Protein AF-A0A165N8F3-F1 (afdb_monomer_lite)

Secondary structure (DSSP, 8-state):
---PPPTTS-THHHHS--HHHHHHTTSPP----EEEEEEE-TT-TTSTT---EEEEEEETTS-HHHHTSGGGEEEEEEESSS-HHHHHHHHHTT-

Structure (mmCIF, N/CA/C/O backbone):
data_AF-A0A165N8F3-F1
#
_entry.id   AF-A0A165N8F3-F1
#
loop_
_atom_site.group_PDB
_atom_site.id
_atom_site.type_symbol
_atom_site.label_atom_id
_atom_site.label_alt_id
_atom_site.label_comp_id
_atom_site.label_asym_id
_atom_site.label_entity_id
_atom_site.label_seq_id
_atom_site.pdbx_PDB_ins_code
_atom_site.Cartn_x
_atom_site.Cartn_y
_atom_site.Cartn_z
_atom_site.occupancy
_atom_site.B_iso_or_equiv
_atom_site.auth_seq_id
_atom_site.auth_comp_id
_atom_site.auth_asym_id
_atom_site.auth_atom_id
_atom_site.pdbx_PDB_model_num
ATOM 1 N N . LEU A 1 1 ? -5.311 0.478 30.455 1.00 44.88 1 LEU A N 1
ATOM 2 C CA . LEU A 1 1 ? -6.393 1.002 31.317 1.00 44.88 1 LEU A CA 1
ATOM 3 C C . LEU A 1 1 ? -7.725 0.570 30.722 1.00 44.88 1 LEU A C 1
ATOM 5 O O . LEU A 1 1 ? -8.053 0.998 29.622 1.00 44.88 1 LEU A O 1
ATOM 9 N N . MET A 1 2 ? -8.445 -0.326 31.398 1.00 47.62 2 MET A N 1
ATOM 10 C CA . MET A 1 2 ? -9.817 -0.696 31.041 1.00 47.62 2 MET A CA 1
ATOM 11 C C . MET A 1 2 ? -10.670 0.568 31.217 1.00 47.62 2 MET A C 1
ATOM 13 O O . MET A 1 2 ? -10.910 0.993 32.340 1.00 47.62 2 MET A O 1
ATOM 17 N N . THR A 1 3 ? -11.031 1.247 30.128 1.00 56.59 3 THR A N 1
ATOM 18 C CA . THR A 1 3 ? -11.912 2.421 30.206 1.00 56.59 3 THR A CA 1
ATOM 19 C C . THR A 1 3 ? -13.318 1.913 30.484 1.00 56.59 3 THR A C 1
ATOM 21 O O . THR A 1 3 ? -14.031 1.499 29.569 1.00 56.59 3 THR A O 1
ATOM 24 N N . THR A 1 4 ? -13.672 1.852 31.762 1.00 61.19 4 THR A N 1
ATOM 25 C CA . THR A 1 4 ? -15.044 1.661 32.220 1.00 61.19 4 THR A CA 1
ATOM 26 C C . THR A 1 4 ? -15.819 2.934 31.910 1.00 61.19 4 THR A C 1
ATOM 28 O O . THR A 1 4 ? -15.365 4.030 32.240 1.00 61.19 4 THR A O 1
ATOM 31 N N . PHE A 1 5 ? -16.955 2.798 31.225 1.00 65.38 5 PHE A N 1
ATOM 32 C CA . PHE A 1 5 ? -17.890 3.907 31.071 1.00 65.38 5 PHE A CA 1
ATOM 33 C C . PHE A 1 5 ? -18.347 4.378 32.459 1.00 65.38 5 PHE A C 1
ATOM 35 O O . PHE A 1 5 ? -18.354 3.592 33.409 1.00 65.38 5 PHE A O 1
ATOM 42 N N . THR A 1 6 ? -18.655 5.668 32.594 1.00 65.88 6 THR A N 1
ATOM 43 C CA . THR A 1 6 ? -19.173 6.218 33.851 1.00 65.88 6 THR A CA 1
ATOM 44 C C . THR A 1 6 ? -20.483 5.527 34.214 1.00 65.88 6 THR A C 1
ATOM 46 O O . THR A 1 6 ? -21.225 5.105 33.334 1.00 65.88 6 THR A O 1
ATOM 49 N N . GLU A 1 7 ? -20.792 5.436 35.503 1.00 67.88 7 GLU A N 1
ATOM 50 C CA . GLU A 1 7 ? -22.001 4.765 36.012 1.00 67.88 7 GLU A CA 1
ATOM 51 C C . GLU A 1 7 ? -23.309 5.376 35.464 1.00 67.88 7 GLU A C 1
ATOM 53 O O . GLU A 1 7 ? -24.348 4.730 35.415 1.00 67.88 7 GLU A O 1
ATOM 58 N N . THR A 1 8 ? -23.236 6.614 34.972 1.00 77.94 8 THR A N 1
ATOM 59 C CA . THR A 1 8 ? -24.317 7.349 34.305 1.00 77.94 8 THR A CA 1
ATOM 60 C C . THR A 1 8 ? -24.442 7.072 32.805 1.00 77.94 8 THR A C 1
ATOM 62 O O . THR A 1 8 ? -25.301 7.660 32.145 1.00 77.94 8 THR A O 1
ATOM 65 N N . ALA A 1 9 ? -23.569 6.243 32.228 1.00 71.12 9 ALA A N 1
ATOM 66 C CA . ALA A 1 9 ? -23.619 5.944 30.809 1.00 71.12 9 ALA A CA 1
ATOM 67 C C . ALA A 1 9 ? -24.915 5.182 30.478 1.00 71.12 9 ALA A C 1
ATOM 69 O O . ALA A 1 9 ? -25.308 4.279 31.219 1.00 71.12 9 ALA A O 1
ATOM 70 N N . PRO A 1 10 ? -25.587 5.512 29.363 1.00 77.31 10 PRO A N 1
ATOM 71 C CA . PRO A 1 10 ? -26.797 4.809 28.956 1.00 77.31 10 PRO A CA 1
ATOM 72 C C . PRO A 1 10 ? -26.572 3.294 28.838 1.00 77.31 10 PRO A C 1
ATOM 74 O O . PRO A 1 10 ? -25.507 2.867 28.381 1.00 77.31 10 PRO A O 1
ATOM 77 N N . SER A 1 11 ? -27.579 2.480 29.170 1.00 75.38 11 SER A N 1
ATOM 78 C CA . SER A 1 11 ? -27.482 1.006 29.173 1.00 75.38 11 SER A CA 1
ATOM 79 C C . SER A 1 11 ? -26.994 0.422 27.840 1.00 75.38 11 SER A C 1
ATOM 81 O O . SER A 1 11 ? -26.201 -0.523 27.819 1.00 75.38 11 SER A O 1
ATOM 83 N N . TRP A 1 12 ? -27.350 1.061 26.719 1.00 74.31 12 TRP A N 1
ATOM 84 C CA . TRP A 1 12 ? -26.928 0.650 25.379 1.00 74.31 12 TRP A CA 1
ATOM 85 C C . TRP A 1 12 ? -25.404 0.675 25.176 1.00 74.31 12 TRP A C 1
ATOM 87 O O . TRP A 1 12 ? -24.893 -0.026 24.308 1.00 74.31 12 TRP A O 1
ATOM 97 N N . THR A 1 13 ? -24.641 1.412 25.989 1.00 70.50 13 THR A N 1
ATOM 98 C CA . THR A 1 13 ? -23.165 1.401 25.925 1.00 70.50 13 THR A CA 1
ATOM 99 C C . THR A 1 13 ? -22.561 0.065 26.377 1.00 70.50 13 THR A C 1
ATOM 101 O O . THR A 1 13 ? -21.475 -0.319 25.927 1.00 70.50 13 THR A O 1
ATOM 104 N N . HIS A 1 14 ? -23.274 -0.675 27.230 1.00 68.88 14 HIS A N 1
ATOM 105 C CA . HIS A 1 14 ? -22.912 -2.021 27.666 1.00 68.88 14 HIS A CA 1
ATOM 106 C C . HIS A 1 14 ? -23.536 -3.103 26.777 1.00 68.88 14 HIS A C 1
ATOM 108 O O . HIS A 1 14 ? -22.877 -4.111 26.520 1.00 68.88 14 HIS A O 1
ATOM 114 N N . GLU A 1 15 ? -24.753 -2.872 26.281 1.00 73.38 15 GLU A N 1
ATOM 115 C CA . GLU A 1 15 ? -25.520 -3.831 25.471 1.00 73.38 15 GLU A CA 1
ATOM 116 C C . GLU A 1 15 ? -25.103 -3.847 23.989 1.00 73.38 15 GLU A C 1
ATOM 118 O O . GLU A 1 15 ? -25.115 -4.898 23.356 1.00 73.38 15 GLU A O 1
ATOM 123 N N . MET A 1 16 ? -24.672 -2.709 23.433 1.00 72.94 16 MET A N 1
ATOM 124 C CA . MET A 1 16 ? -24.300 -2.548 22.021 1.00 72.94 16 MET A CA 1
ATOM 125 C C . MET A 1 16 ? -22.851 -2.077 21.883 1.00 72.94 16 MET A C 1
ATOM 127 O O . MET A 1 16 ? -22.552 -1.003 21.351 1.00 72.94 16 MET A O 1
ATOM 131 N N . ARG A 1 17 ? -21.910 -2.880 22.387 1.00 73.00 17 ARG A N 1
ATOM 132 C CA . ARG A 1 17 ? -20.485 -2.564 22.235 1.00 73.00 17 ARG A CA 1
ATOM 133 C C . ARG A 1 17 ? -20.099 -2.573 20.759 1.00 73.00 17 ARG A C 1
ATOM 135 O O . ARG A 1 17 ? -20.365 -3.534 20.045 1.00 73.00 17 ARG A O 1
ATOM 142 N N . ASN A 1 18 ? -19.408 -1.520 20.324 1.00 81.38 18 ASN A N 1
ATOM 143 C CA . ASN A 1 18 ? -18.820 -1.462 18.988 1.00 81.38 18 ASN A CA 1
ATOM 144 C C . ASN A 1 18 ? -17.970 -2.736 18.736 1.00 81.38 18 ASN A C 1
ATOM 146 O O . ASN A 1 18 ? -17.108 -3.041 19.570 1.00 81.38 18 ASN A O 1
ATOM 150 N N . PRO A 1 19 ? -18.156 -3.458 17.613 1.00 87.00 19 PRO A N 1
ATOM 151 C CA . PRO A 1 19 ? -17.420 -4.693 17.327 1.00 87.00 19 PRO A CA 1
ATOM 152 C C . PRO A 1 19 ? -15.893 -4.535 17.384 1.00 87.00 19 PRO A C 1
ATOM 154 O O . PRO A 1 19 ? -15.196 -5.381 17.943 1.00 87.00 19 PRO A O 1
ATOM 157 N N . ILE A 1 20 ? -15.362 -3.406 16.902 1.00 85.69 20 ILE A N 1
ATOM 158 C CA . ILE A 1 20 ? -13.927 -3.081 16.963 1.00 85.69 20 ILE A CA 1
ATOM 159 C C . ILE A 1 20 ? -13.475 -2.969 18.419 1.00 85.69 20 ILE A C 1
ATOM 161 O O . ILE A 1 20 ? -12.398 -3.433 18.787 1.00 85.69 20 ILE A O 1
ATOM 165 N N . ARG A 1 21 ? -14.311 -2.388 19.285 1.00 82.88 21 ARG A N 1
ATOM 166 C CA . ARG A 1 21 ? -14.011 -2.253 20.714 1.00 82.88 21 ARG A CA 1
ATOM 167 C C . ARG A 1 21 ? -14.008 -3.604 21.429 1.00 82.88 21 ARG A C 1
ATOM 169 O O . ARG A 1 21 ? -13.195 -3.792 22.335 1.00 82.88 21 ARG A O 1
ATOM 176 N N . GLN A 1 22 ? -14.882 -4.525 21.024 1.00 84.50 22 GLN A N 1
ATOM 177 C CA . GLN A 1 22 ? -14.880 -5.902 21.516 1.00 84.50 22 GLN 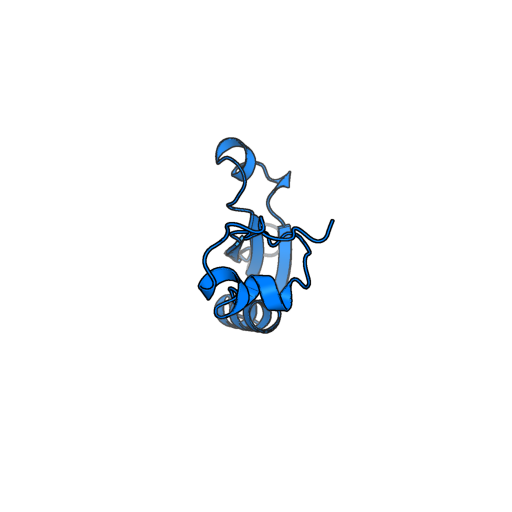A CA 1
ATOM 178 C C . GLN A 1 22 ? -13.599 -6.631 21.089 1.00 84.50 22 GLN A C 1
ATOM 180 O O . GLN A 1 22 ? -12.895 -7.153 21.951 1.00 84.50 22 GLN A O 1
ATOM 185 N N . ALA A 1 23 ? -13.245 -6.582 19.799 1.00 86.19 23 ALA A N 1
ATOM 186 C CA . ALA A 1 23 ? -12.022 -7.191 19.266 1.00 86.19 23 ALA A CA 1
ATOM 187 C C . ALA A 1 23 ? -10.738 -6.599 19.882 1.00 86.19 23 ALA A C 1
ATOM 189 O O . ALA A 1 23 ? -9.768 -7.311 20.148 1.00 86.19 23 ALA A O 1
ATOM 190 N N . ALA A 1 24 ? -10.732 -5.295 20.176 1.00 86.56 24 ALA A 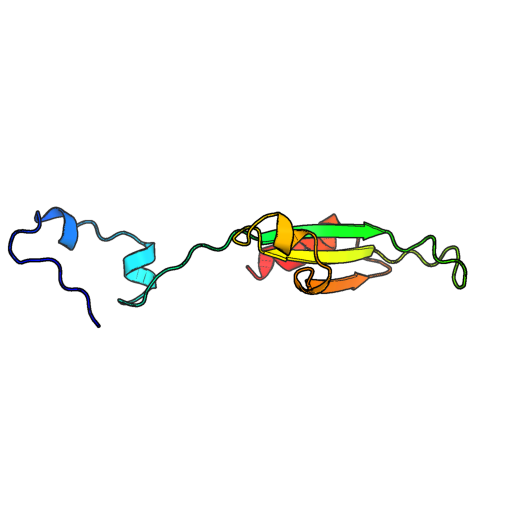N 1
ATOM 191 C CA . ALA A 1 24 ? -9.590 -4.620 20.785 1.00 86.56 24 ALA A CA 1
ATOM 192 C C . ALA A 1 24 ? -9.331 -5.053 22.241 1.00 86.56 24 ALA A C 1
ATOM 194 O O . ALA A 1 24 ? -8.212 -4.879 22.735 1.00 86.56 24 ALA A O 1
ATOM 195 N N . GLY A 1 25 ? -10.326 -5.612 22.943 1.00 85.00 25 GLY A N 1
ATOM 196 C CA . GLY A 1 25 ? -10.162 -6.105 24.316 1.00 85.00 25 GLY A CA 1
ATOM 197 C C . GLY A 1 25 ? -9.764 -5.011 25.312 1.00 85.00 25 GLY A C 1
ATOM 198 O O . GLY A 1 25 ? -8.960 -5.242 26.209 1.00 85.00 25 GLY A O 1
ATOM 199 N N . GLY A 1 26 ? -10.262 -3.785 25.122 1.00 80.31 26 GLY A N 1
ATOM 200 C CA . GLY A 1 26 ? -9.905 -2.630 25.957 1.00 80.31 26 GLY A CA 1
ATOM 201 C C . GLY A 1 26 ? -8.595 -1.930 25.575 1.00 80.31 26 GLY A C 1
ATOM 202 O O . GLY A 1 26 ? -8.230 -0.951 26.224 1.00 80.31 26 GLY A O 1
ATOM 203 N N . ARG A 1 27 ? -7.909 -2.382 24.516 1.00 85.50 27 ARG A N 1
ATOM 204 C CA . ARG A 1 27 ? -6.810 -1.636 23.885 1.00 85.50 27 ARG A CA 1
ATOM 205 C C . ARG A 1 27 ? -7.353 -0.491 23.029 1.00 85.50 27 ARG A C 1
ATOM 207 O O . ARG A 1 27 ? -8.512 -0.503 22.611 1.00 85.50 27 ARG A O 1
ATOM 214 N N . HIS A 1 28 ? -6.501 0.494 22.760 1.00 85.75 28 HIS A N 1
ATOM 215 C CA . HIS A 1 28 ? -6.809 1.539 21.791 1.00 85.75 28 HIS A CA 1
ATOM 216 C C . HIS A 1 28 ? -6.878 0.931 20.387 1.00 85.75 28 HIS A C 1
ATOM 218 O O . HIS A 1 28 ? -5.998 0.166 19.997 1.00 85.75 28 HIS A O 1
ATOM 224 N N . ALA A 1 29 ? -7.933 1.269 19.652 1.00 87.94 29 ALA A N 1
ATOM 225 C CA . ALA A 1 29 ? -8.066 0.934 18.244 1.00 87.94 29 ALA A CA 1
ATOM 226 C C . ALA A 1 29 ? -7.648 2.153 17.418 1.00 87.94 29 ALA A C 1
ATOM 228 O O . ALA A 1 29 ? -8.118 3.261 17.679 1.00 87.94 29 ALA A O 1
ATOM 229 N N . TYR A 1 30 ? -6.770 1.942 16.440 1.00 88.31 30 TYR A N 1
ATOM 230 C CA . TYR A 1 30 ? -6.322 2.974 15.511 1.00 88.31 30 TYR A CA 1
ATOM 231 C C . TYR A 1 30 ? -6.700 2.564 14.093 1.00 88.31 30 TYR A C 1
ATOM 233 O O . TYR A 1 30 ? -6.537 1.405 13.719 1.00 88.31 30 TYR A O 1
ATOM 241 N N . THR A 1 31 ? -7.176 3.525 13.309 1.00 88.81 31 THR A N 1
ATOM 242 C CA . THR A 1 31 ? -7.404 3.350 11.874 1.00 88.81 31 THR A CA 1
ATOM 243 C C . THR A 1 31 ? -6.263 4.018 11.121 1.00 88.81 31 THR A C 1
ATOM 245 O O . THR A 1 31 ? -5.995 5.201 11.326 1.00 88.81 31 THR A O 1
ATOM 248 N N . LEU A 1 32 ? -5.590 3.253 10.264 1.00 90.25 32 LEU A N 1
ATOM 249 C CA . LEU A 1 32 ? -4.545 3.742 9.371 1.00 90.25 32 LEU A CA 1
ATOM 250 C C . LEU A 1 32 ? -5.043 3.636 7.937 1.00 90.25 32 LEU A C 1
ATOM 252 O O . LEU A 1 32 ? -5.589 2.607 7.544 1.00 90.25 32 LEU A O 1
ATOM 256 N N . PHE A 1 33 ? -4.834 4.694 7.162 1.00 91.94 33 PHE A N 1
ATOM 257 C CA . PHE A 1 33 ? -5.113 4.681 5.733 1.00 91.94 33 PHE A CA 1
ATOM 258 C C . PHE A 1 33 ? -3.816 4.383 4.994 1.00 91.94 33 PHE A C 1
ATOM 260 O O . PHE A 1 33 ? -2.820 5.079 5.183 1.00 91.94 33 PHE A O 1
ATOM 267 N N . ILE A 1 34 ? -3.823 3.343 4.169 1.00 92.31 34 ILE A N 1
ATOM 268 C CA . ILE A 1 34 ? -2.654 2.915 3.405 1.00 92.31 34 ILE A CA 1
ATOM 269 C C . ILE A 1 34 ? -3.009 2.989 1.924 1.00 92.31 34 ILE A C 1
ATOM 271 O O . ILE A 1 34 ? -4.067 2.512 1.519 1.00 92.31 34 ILE A O 1
ATOM 275 N N . SER A 1 35 ? -2.122 3.577 1.125 1.00 92.50 35 SER A N 1
ATOM 276 C CA . SER A 1 35 ? -2.229 3.580 -0.333 1.00 92.50 35 SER A CA 1
ATOM 277 C C . SER A 1 35 ? -1.206 2.625 -0.940 1.00 92.50 35 SER A C 1
ATOM 279 O O . SER A 1 35 ? -0.023 2.981 -0.985 1.00 92.50 35 SER A O 1
ATOM 281 N N . PRO A 1 36 ? -1.630 1.435 -1.407 1.00 93.56 36 PRO A N 1
ATOM 282 C CA . PRO A 1 36 ? -0.824 0.610 -2.293 1.00 93.56 36 PRO A CA 1
ATOM 283 C C . PRO A 1 36 ? -0.806 1.199 -3.700 1.00 93.56 36 PRO A C 1
ATOM 285 O O . PRO A 1 36 ? -1.838 1.619 -4.224 1.00 93.56 36 PRO A O 1
ATOM 288 N N . TRP A 1 37 ? 0.359 1.195 -4.331 1.00 93.69 37 TRP A N 1
ATOM 289 C CA . TRP A 1 37 ? 0.506 1.529 -5.743 1.00 93.69 37 TRP A CA 1
ATOM 290 C C . TRP A 1 37 ? 1.651 0.729 -6.351 1.00 93.69 37 TRP A C 1
ATOM 292 O O . TRP A 1 37 ? 2.529 0.236 -5.641 1.00 93.69 37 TRP A O 1
ATOM 302 N N . CYS A 1 38 ? 1.598 0.554 -7.667 1.00 93.50 38 CYS A N 1
ATOM 303 C CA . CYS A 1 38 ? 2.617 -0.166 -8.413 1.00 93.50 38 CYS A CA 1
ATOM 304 C C . CYS A 1 38 ? 3.338 0.777 -9.370 1.00 93.50 38 CYS A C 1
ATOM 306 O O . CYS A 1 38 ? 2.708 1.663 -9.947 1.00 93.50 38 CYS A O 1
ATOM 308 N N . ASP A 1 39 ? 4.633 0.549 -9.539 1.00 90.88 39 ASP A N 1
ATOM 309 C CA . ASP A 1 39 ? 5.495 1.254 -10.478 1.00 90.88 39 ASP A CA 1
ATOM 310 C C . ASP A 1 39 ? 6.093 0.261 -11.469 1.00 90.88 39 ASP A C 1
ATOM 312 O O . ASP A 1 39 ? 6.611 -0.788 -11.065 1.00 90.88 39 ASP A O 1
ATOM 316 N N . ASP A 1 40 ? 6.031 0.593 -12.754 1.00 87.94 40 ASP A N 1
ATOM 317 C CA . ASP A 1 40 ? 6.705 -0.184 -13.786 1.00 87.94 40 ASP A CA 1
ATOM 318 C C . ASP A 1 40 ? 8.125 0.354 -13.975 1.00 87.94 40 ASP A C 1
ATOM 320 O O . ASP A 1 40 ? 8.339 1.419 -14.554 1.00 87.94 40 ASP A O 1
ATOM 324 N N . VAL A 1 41 ? 9.112 -0.410 -13.503 1.00 83.06 41 VAL A N 1
ATOM 325 C CA . VAL A 1 41 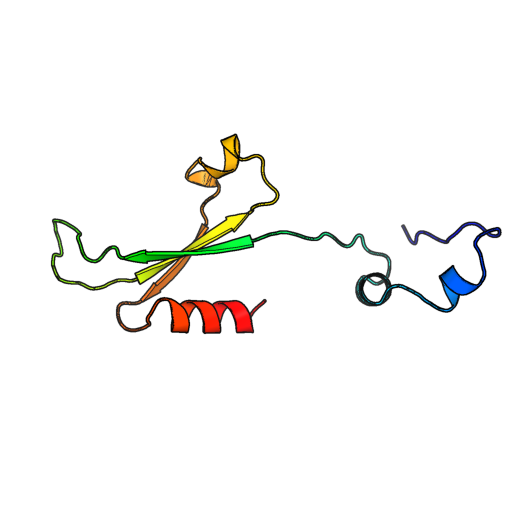? 10.531 -0.037 -13.592 1.00 83.06 41 VAL A CA 1
ATOM 326 C C . VAL A 1 41 ? 11.242 -0.707 -14.776 1.00 83.06 41 VAL A C 1
ATOM 328 O O . VAL A 1 41 ? 12.474 -0.767 -14.825 1.00 83.06 41 VAL A O 1
ATOM 331 N N . SER A 1 42 ? 10.478 -1.195 -15.760 1.00 76.38 42 SER A N 1
ATOM 332 C CA . SER A 1 42 ? 10.983 -1.873 -16.963 1.00 76.38 42 SER A CA 1
ATOM 333 C C . SER A 1 42 ? 11.849 -0.996 -17.884 1.00 76.38 42 SER A C 1
ATOM 335 O O . SER A 1 42 ? 12.620 -1.513 -18.699 1.00 76.38 42 SER A O 1
ATOM 337 N N . GLY A 1 43 ? 11.772 0.330 -17.729 1.00 72.06 43 GLY A N 1
ATOM 338 C CA . GLY A 1 43 ? 12.509 1.329 -18.510 1.00 72.06 43 GLY A CA 1
ATOM 339 C C . GLY A 1 43 ? 13.951 1.605 -18.061 1.00 72.06 43 GLY A C 1
ATOM 340 O O . GLY A 1 43 ? 14.521 2.625 -18.448 1.00 72.06 43 GLY A O 1
ATOM 341 N N . ASN A 1 44 ? 14.558 0.754 -17.228 1.00 73.00 44 ASN A N 1
ATOM 342 C CA . ASN A 1 44 ? 15.905 0.999 -16.709 1.00 73.00 44 ASN A CA 1
ATOM 343 C C . ASN A 1 44 ? 16.978 0.975 -17.821 1.00 73.00 44 ASN A C 1
ATOM 345 O O . ASN A 1 44 ? 17.063 0.030 -18.602 1.00 73.00 44 ASN A O 1
ATOM 349 N N . VAL A 1 45 ? 17.857 1.982 -17.840 1.00 69.19 45 VAL A N 1
ATOM 350 C CA . VAL A 1 45 ? 18.897 2.196 -18.868 1.00 69.19 45 VAL A CA 1
ATOM 351 C C . VAL A 1 45 ? 19.865 1.013 -18.990 1.00 69.19 45 VAL A C 1
ATOM 353 O O . VAL A 1 45 ? 20.300 0.683 -20.088 1.00 69.19 45 VAL A O 1
ATOM 356 N N . SER A 1 46 ? 20.200 0.354 -17.877 1.00 69.75 46 SER A N 1
ATOM 357 C CA . SER A 1 46 ? 21.165 -0.760 -17.852 1.00 69.75 46 SER A CA 1
ATOM 358 C C . SER A 1 46 ? 20.553 -2.134 -18.141 1.00 69.75 46 SER A C 1
ATOM 360 O O . SER A 1 46 ? 21.275 -3.066 -18.495 1.00 69.75 46 SER A O 1
ATOM 362 N N . LYS A 1 47 ? 19.232 -2.272 -17.988 1.00 64.94 47 LYS A N 1
ATOM 363 C CA . LYS A 1 47 ? 18.471 -3.504 -18.239 1.00 64.94 47 LYS A CA 1
ATOM 364 C C . LYS A 1 47 ? 17.149 -3.162 -18.916 1.00 64.94 47 LYS A C 1
ATOM 366 O O . LYS A 1 47 ? 16.078 -3.414 -18.364 1.00 64.94 47 LYS A O 1
ATOM 371 N N . GLN A 1 48 ? 17.242 -2.585 -20.110 1.00 61.75 48 GLN A N 1
ATOM 372 C CA . GLN A 1 48 ? 16.075 -2.412 -20.965 1.00 61.75 48 GLN A CA 1
ATOM 373 C C . GLN A 1 48 ? 15.414 -3.776 -21.196 1.00 61.75 48 GLN A C 1
ATOM 375 O O . GLN A 1 48 ? 16.106 -4.782 -21.362 1.00 61.75 48 GLN A O 1
ATOM 380 N N . PHE A 1 49 ? 14.081 -3.792 -21.202 1.00 61.59 49 PHE A N 1
ATOM 381 C CA . PHE A 1 49 ? 13.249 -4.980 -21.449 1.00 61.59 49 PHE A CA 1
ATOM 382 C C . PHE A 1 49 ? 13.234 -6.032 -20.340 1.00 61.59 49 PHE A C 1
ATOM 384 O O . PHE A 1 49 ? 12.819 -7.163 -20.583 1.00 61.59 49 PHE A O 1
ATOM 391 N N . ASN A 1 50 ? 13.647 -5.686 -19.123 1.00 69.38 50 ASN A N 1
ATOM 392 C CA . ASN A 1 50 ? 13.402 -6.535 -17.967 1.00 69.38 50 ASN A CA 1
ATOM 393 C C . ASN A 1 50 ? 12.138 -6.015 -17.265 1.00 69.38 50 ASN A C 1
ATOM 395 O O . ASN A 1 50 ? 12.255 -5.082 -16.469 1.00 69.38 50 ASN A O 1
ATOM 399 N N . PRO A 1 51 ? 10.933 -6.520 -17.596 1.00 73.12 51 PRO A N 1
ATOM 400 C CA . PRO A 1 51 ? 9.715 -6.074 -16.941 1.00 73.12 51 PRO A CA 1
ATOM 401 C C . PRO A 1 51 ? 9.810 -6.419 -15.460 1.00 73.12 51 PRO A C 1
ATOM 403 O O . PRO A 1 51 ? 9.984 -7.581 -15.111 1.00 73.12 51 PRO A O 1
ATOM 406 N N . HIS A 1 52 ? 9.740 -5.407 -14.602 1.00 83.31 52 HIS A N 1
ATOM 407 C CA . HIS A 1 52 ? 9.624 -5.564 -13.155 1.00 83.31 52 HIS A CA 1
ATOM 408 C C . HIS A 1 52 ? 8.574 -4.582 -12.683 1.00 83.31 52 HIS A C 1
ATOM 410 O O . HIS A 1 52 ? 8.719 -3.376 -12.878 1.00 83.31 52 HIS A O 1
ATOM 416 N N . VAL A 1 53 ? 7.531 -5.107 -12.053 1.00 90.31 53 VAL A N 1
ATOM 417 C CA . VAL A 1 53 ? 6.519 -4.290 -11.393 1.00 90.31 53 VAL A CA 1
ATOM 418 C C . VAL A 1 53 ? 6.836 -4.288 -9.909 1.00 90.31 53 VAL A C 1
ATOM 420 O O . VAL A 1 53 ? 6.803 -5.339 -9.260 1.00 90.31 53 VAL A O 1
ATOM 423 N N . ASN A 1 54 ? 7.152 -3.112 -9.379 1.00 92.38 54 ASN A N 1
ATOM 424 C CA . ASN A 1 54 ? 7.355 -2.909 -7.953 1.00 92.38 54 ASN A CA 1
ATOM 425 C C . ASN A 1 54 ? 6.045 -2.472 -7.312 1.00 92.38 54 ASN A C 1
ATOM 427 O O . ASN A 1 54 ? 5.359 -1.608 -7.846 1.00 92.38 54 ASN A O 1
ATOM 431 N N . MET A 1 55 ? 5.729 -3.014 -6.142 1.00 94.19 55 MET A N 1
ATOM 432 C CA . MET A 1 55 ? 4.639 -2.540 -5.302 1.00 94.19 55 MET A CA 1
ATOM 433 C C . MET A 1 55 ? 5.191 -1.776 -4.098 1.00 94.19 55 MET A C 1
ATOM 435 O O . MET A 1 55 ? 6.085 -2.247 -3.385 1.00 94.19 55 MET A O 1
ATOM 439 N N . TYR A 1 56 ? 4.587 -0.621 -3.837 1.00 94.38 56 TYR A N 1
ATOM 440 C CA . TYR A 1 56 ? 4.898 0.261 -2.723 1.00 94.38 56 TYR A CA 1
ATOM 441 C C . TYR A 1 56 ? 3.656 0.560 -1.880 1.00 94.38 56 TYR A C 1
ATOM 443 O O . TYR A 1 56 ? 2.525 0.492 -2.362 1.00 94.38 56 TYR A O 1
ATOM 451 N N . LEU A 1 57 ? 3.878 0.936 -0.620 1.00 93.81 57 LEU A N 1
ATOM 452 C CA . LEU A 1 57 ? 2.858 1.433 0.301 1.00 93.81 57 LEU A CA 1
ATOM 453 C C . LEU A 1 57 ? 3.241 2.812 0.828 1.00 93.81 57 LEU A C 1
ATOM 455 O O . LEU A 1 57 ? 4.392 3.051 1.196 1.00 93.81 57 LEU A O 1
ATOM 459 N N . ALA A 1 58 ? 2.247 3.686 0.950 1.00 93.31 58 ALA A N 1
ATOM 460 C CA . ALA A 1 58 ? 2.357 4.946 1.676 1.00 93.31 58 ALA A CA 1
ATOM 461 C C . ALA A 1 58 ? 1.313 5.012 2.800 1.00 93.31 58 ALA A C 1
ATOM 463 O O . ALA A 1 58 ? 0.185 4.543 2.643 1.00 93.31 58 ALA A O 1
ATOM 464 N N . ASN A 1 59 ? 1.690 5.594 3.942 1.00 92.81 59 ASN A N 1
ATOM 465 C CA . ASN A 1 59 ? 0.769 5.854 5.049 1.00 92.81 59 ASN A CA 1
ATOM 466 C C . ASN A 1 59 ? 0.085 7.215 4.856 1.00 92.81 59 ASN A C 1
ATOM 468 O O . ASN A 1 59 ? 0.665 8.256 5.164 1.00 92.81 59 ASN A O 1
ATOM 472 N N . ASN A 1 60 ? -1.170 7.193 4.419 1.00 91.75 60 ASN A N 1
ATOM 473 C CA . ASN A 1 60 ? -1.973 8.385 4.143 1.00 91.75 60 ASN A CA 1
ATOM 474 C C . ASN A 1 60 ? -2.467 9.105 5.400 1.00 91.75 60 ASN A C 1
ATOM 476 O O . ASN A 1 60 ? -3.039 10.186 5.300 1.00 91.75 60 ASN A O 1
ATOM 480 N N . SER A 1 61 ? -2.251 8.544 6.590 1.00 91.75 61 SER A N 1
ATOM 481 C CA . SER A 1 61 ? -2.505 9.253 7.846 1.00 91.75 61 SER A CA 1
ATOM 482 C C . SER A 1 61 ? -1.426 10.303 8.159 1.00 91.75 61 SER A C 1
ATOM 484 O O . SER A 1 61 ? -1.532 11.007 9.163 1.00 91.75 61 SER A O 1
ATOM 486 N N . LEU A 1 62 ? -0.382 10.424 7.329 1.00 90.88 62 LEU A N 1
ATOM 487 C CA . LEU A 1 62 ? 0.657 11.446 7.455 1.00 90.88 62 LEU A CA 1
ATOM 488 C C . LEU A 1 62 ? 0.295 12.738 6.695 1.00 90.88 62 LEU A C 1
ATOM 490 O O . LEU A 1 62 ? -0.351 12.678 5.650 1.00 90.88 62 LEU A O 1
ATOM 494 N N . PRO A 1 63 ? 0.765 13.919 7.152 1.00 91.12 63 PRO A N 1
ATOM 495 C CA . PRO A 1 63 ? 0.617 15.163 6.397 1.00 91.12 63 PRO A CA 1
ATOM 496 C C . PRO A 1 63 ? 1.203 15.052 4.984 1.00 91.12 63 PRO A C 1
ATOM 498 O O . PRO A 1 63 ? 2.300 14.517 4.816 1.00 91.12 63 PRO A O 1
ATOM 501 N N . HIS A 1 64 ? 0.534 15.636 3.984 1.00 85.69 64 HIS A N 1
ATOM 502 C CA . HIS A 1 64 ? 0.947 15.563 2.571 1.00 85.69 64 HIS A CA 1
ATOM 503 C C . HIS A 1 64 ? 2.412 15.960 2.332 1.00 85.69 64 HIS A C 1
ATOM 505 O O . HIS A 1 64 ? 3.116 15.301 1.574 1.00 85.69 64 HIS A O 1
ATOM 511 N N . GLN A 1 65 ? 2.898 16.995 3.025 1.00 87.50 65 GLN A N 1
ATOM 512 C CA . GLN A 1 65 ? 4.295 17.440 2.922 1.00 87.50 65 GLN A CA 1
ATOM 513 C C . GLN A 1 65 ? 5.305 16.358 3.331 1.00 87.50 65 GLN A C 1
ATOM 515 O O . GLN A 1 65 ? 6.426 16.341 2.831 1.00 87.50 65 GLN A O 1
ATOM 520 N N . LYS A 1 66 ? 4.920 15.465 4.249 1.00 85.81 66 LYS A N 1
ATOM 521 C CA . LYS A 1 66 ? 5.738 14.321 4.655 1.00 85.81 66 LYS A CA 1
ATOM 522 C C . LYS A 1 66 ? 5.556 13.153 3.695 1.00 85.81 66 LYS A C 1
ATOM 524 O O . LYS A 1 66 ? 6.543 12.528 3.347 1.00 85.81 66 LYS A O 1
ATOM 529 N N . LEU A 1 67 ? 4.333 12.898 3.227 1.00 85.19 67 LEU A N 1
ATOM 530 C CA . LEU A 1 67 ? 4.039 11.803 2.295 1.00 85.19 67 LEU A CA 1
ATOM 531 C C . LEU A 1 67 ? 4.870 11.879 1.000 1.00 85.19 67 LEU A C 1
ATOM 533 O O . LEU A 1 67 ? 5.254 10.851 0.460 1.00 85.19 67 LEU A O 1
ATOM 537 N N . ALA A 1 68 ? 5.177 13.094 0.534 1.00 84.50 68 ALA A N 1
ATOM 538 C CA . ALA A 1 68 ? 6.003 13.328 -0.652 1.00 84.50 68 ALA A CA 1
ATOM 539 C C . ALA A 1 68 ? 7.501 13.005 -0.460 1.00 84.50 68 ALA A C 1
ATOM 541 O O . ALA A 1 68 ? 8.264 13.060 -1.420 1.00 84.50 68 ALA A O 1
ATOM 542 N N . GLN A 1 69 ? 7.947 12.706 0.764 1.00 88.56 69 GLN A N 1
ATOM 543 C CA . GLN A 1 69 ? 9.333 12.333 1.039 1.00 88.56 69 GLN A CA 1
ATOM 544 C C . GLN A 1 69 ? 9.513 10.824 0.868 1.00 88.56 69 GLN A C 1
ATOM 546 O O . GLN A 1 69 ? 8.740 10.032 1.407 1.00 88.56 69 GLN A O 1
ATOM 551 N N . GLU A 1 70 ? 10.600 10.429 0.205 1.00 85.50 70 GLU A N 1
ATOM 552 C CA . GLU A 1 70 ? 10.937 9.027 -0.082 1.00 85.50 70 GLU A CA 1
ATOM 553 C C . GLU A 1 70 ? 10.944 8.138 1.174 1.00 85.50 70 GLU A C 1
ATOM 555 O O . GLU A 1 70 ? 10.532 6.984 1.128 1.00 85.50 70 GLU A O 1
ATOM 560 N N . PHE A 1 71 ? 11.309 8.699 2.334 1.00 86.69 71 PHE A N 1
ATOM 561 C CA . PHE A 1 71 ? 11.333 7.989 3.617 1.00 86.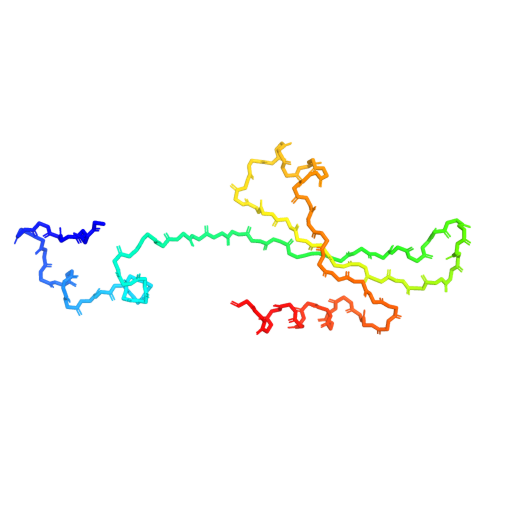69 71 PHE A CA 1
ATOM 562 C C . PHE A 1 71 ? 9.994 7.331 4.001 1.00 86.69 71 PHE A C 1
ATOM 564 O O . PHE A 1 71 ? 9.970 6.336 4.733 1.00 86.69 71 PHE A O 1
ATOM 571 N N . PHE A 1 72 ? 8.873 7.891 3.541 1.00 91.06 72 PHE A N 1
ATOM 572 C CA . PHE A 1 72 ? 7.535 7.399 3.867 1.00 91.06 72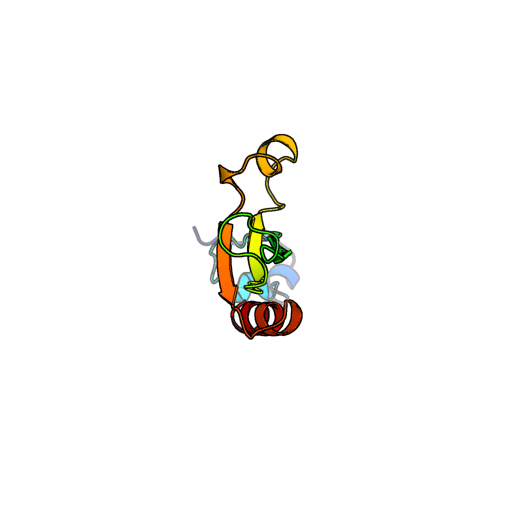 PHE A CA 1
ATOM 573 C C . PHE A 1 72 ? 6.941 6.477 2.799 1.00 91.06 72 PHE A C 1
ATOM 575 O O . PHE A 1 72 ? 5.836 5.967 2.995 1.00 91.06 72 PHE A O 1
ATOM 582 N N . VAL A 1 73 ? 7.688 6.203 1.728 1.00 91.38 73 VAL A N 1
ATOM 583 C CA . VAL A 1 73 ? 7.363 5.176 0.740 1.00 91.38 73 VAL A CA 1
ATOM 584 C C . VAL A 1 73 ? 8.018 3.866 1.172 1.00 91.38 73 VAL A C 1
ATOM 586 O O . VAL A 1 73 ? 9.224 3.790 1.402 1.00 91.38 73 VAL A O 1
ATOM 589 N N . ARG A 1 74 ? 7.220 2.809 1.328 1.00 92.50 74 ARG A N 1
ATOM 590 C CA . ARG A 1 74 ? 7.696 1.488 1.753 1.00 92.50 74 ARG A CA 1
ATOM 591 C C . ARG A 1 74 ? 7.604 0.497 0.607 1.00 92.50 74 ARG A C 1
ATOM 593 O O . ARG A 1 74 ? 6.520 0.237 0.099 1.00 92.50 74 ARG A O 1
ATOM 600 N N . PHE A 1 75 ? 8.741 -0.079 0.235 1.00 92.94 75 PHE A N 1
ATOM 601 C CA . PHE A 1 75 ? 8.795 -1.203 -0.693 1.00 92.94 75 PHE A CA 1
ATOM 602 C C . PHE A 1 75 ? 8.111 -2.437 -0.094 1.00 92.94 75 PHE A C 1
ATOM 604 O O . PHE A 1 75 ? 8.320 -2.744 1.080 1.00 92.94 75 PHE A O 1
ATOM 611 N N . CYS A 1 76 ? 7.317 -3.137 -0.902 1.00 92.00 76 CYS A N 1
ATOM 612 C CA . CYS A 1 76 ? 6.595 -4.340 -0.484 1.00 92.00 76 CYS A CA 1
ATOM 613 C C . CYS A 1 76 ? 7.010 -5.573 -1.271 1.00 92.00 76 CYS A C 1
ATOM 615 O O . CYS A 1 76 ? 7.366 -6.591 -0.678 1.00 92.00 76 CYS A O 1
ATOM 617 N N . SER A 1 77 ? 6.979 -5.483 -2.597 1.00 92.75 77 SER A N 1
ATOM 618 C CA . SER A 1 77 ? 7.338 -6.589 -3.477 1.00 92.75 77 SER A CA 1
ATOM 619 C C . SER A 1 77 ? 7.825 -6.087 -4.826 1.00 92.75 77 SER A C 1
ATOM 621 O O . SER A 1 77 ? 7.561 -4.957 -5.229 1.00 92.75 77 SER A O 1
ATOM 623 N N . THR A 1 78 ? 8.549 -6.957 -5.520 1.00 92.25 78 THR A N 1
ATOM 624 C CA . THR A 1 78 ? 8.909 -6.802 -6.927 1.00 92.25 78 THR A CA 1
ATOM 625 C C . THR A 1 78 ? 8.664 -8.133 -7.614 1.00 92.25 78 THR A C 1
ATOM 627 O O . THR A 1 78 ? 8.935 -9.187 -7.028 1.00 92.25 78 THR A O 1
ATOM 630 N N . SER A 1 79 ? 8.118 -8.106 -8.826 1.00 90.38 79 SER A N 1
ATOM 631 C CA . SER A 1 79 ? 7.935 -9.319 -9.613 1.00 90.38 79 SER A CA 1
ATOM 632 C C . SER A 1 79 ? 8.106 -9.049 -11.104 1.00 90.38 79 SER A C 1
ATOM 634 O O . SER A 1 79 ? 7.520 -8.092 -11.616 1.00 90.38 79 SER A O 1
ATOM 636 N N . PRO A 1 80 ? 8.845 -9.916 -11.819 1.00 89.31 80 PRO A N 1
ATOM 637 C CA . PRO A 1 80 ? 8.877 -9.903 -13.276 1.00 89.31 80 PRO A CA 1
ATOM 638 C C . PRO A 1 80 ? 7.707 -10.642 -13.927 1.00 89.31 80 PRO A C 1
ATOM 640 O O . PRO A 1 80 ? 7.549 -10.598 -15.145 1.00 89.31 80 PRO A O 1
ATOM 643 N N . HIS A 1 81 ? 6.922 -11.376 -13.137 1.00 90.19 81 HIS A N 1
ATOM 644 C CA . HIS A 1 81 ? 5.874 -12.262 -13.645 1.00 90.19 81 HIS A CA 1
ATOM 645 C C . HIS A 1 81 ? 4.482 -11.858 -13.173 1.00 90.19 81 HIS A C 1
ATOM 647 O O . HIS A 1 81 ? 3.523 -12.028 -13.916 1.00 90.19 81 HIS A O 1
ATOM 653 N N . ALA A 1 82 ? 4.375 -11.331 -11.952 1.00 92.25 82 ALA A N 1
ATOM 654 C CA . ALA A 1 82 ? 3.103 -10.938 -11.370 1.00 92.25 82 ALA A CA 1
ATOM 655 C C . ALA A 1 82 ? 2.767 -9.495 -11.753 1.00 92.25 82 ALA A C 1
ATOM 657 O O . ALA A 1 82 ? 3.521 -8.561 -11.459 1.00 92.25 82 ALA A O 1
ATOM 658 N N . SER A 1 83 ? 1.603 -9.328 -12.366 1.00 91.75 83 SER A N 1
ATOM 659 C CA . SER A 1 83 ? 0.988 -8.040 -12.659 1.00 91.75 83 SER A CA 1
ATOM 660 C C . SER A 1 83 ? 0.685 -7.246 -11.383 1.00 91.75 83 SER A C 1
ATOM 662 O O . SER A 1 83 ? 0.601 -7.793 -10.280 1.00 91.75 83 SER A O 1
ATOM 664 N N . SER A 1 84 ? 0.455 -5.939 -11.534 1.00 92.25 84 SER A N 1
ATOM 665 C CA . SER A 1 84 ? 0.069 -5.051 -10.428 1.00 92.25 84 SER A CA 1
ATOM 666 C C . SER A 1 84 ? -1.154 -5.563 -9.658 1.00 92.25 84 SER A C 1
ATOM 668 O O . SER A 1 84 ? -1.203 -5.462 -8.435 1.00 92.25 84 SER A O 1
ATOM 670 N N . SER A 1 85 ? -2.134 -6.139 -10.361 1.00 93.81 85 SER A N 1
ATOM 671 C CA . SER A 1 85 ? -3.356 -6.673 -9.754 1.00 93.81 85 SER A CA 1
ATOM 672 C C . SER A 1 85 ? -3.109 -7.955 -8.965 1.00 93.81 85 SER A C 1
ATOM 674 O O . SER A 1 85 ? -3.653 -8.093 -7.877 1.00 93.81 85 SER A O 1
ATOM 676 N N . GLU A 1 86 ? -2.264 -8.862 -9.459 1.00 94.50 86 GLU A N 1
ATOM 677 C CA . GLU A 1 86 ? -1.903 -10.087 -8.728 1.00 94.50 86 GLU A CA 1
ATOM 678 C C . GLU A 1 86 ? -1.103 -9.764 -7.462 1.00 94.50 86 GLU A C 1
ATOM 680 O O . GLU A 1 86 ? -1.331 -10.353 -6.405 1.00 94.50 86 GLU A O 1
ATOM 685 N N . GLN A 1 87 ? -0.199 -8.783 -7.540 1.00 94.12 87 GLN A N 1
ATOM 686 C CA . GLN A 1 87 ? 0.519 -8.297 -6.361 1.00 94.12 87 GLN A CA 1
ATOM 687 C C . GLN A 1 87 ? -0.430 -7.623 -5.358 1.00 94.12 87 GLN A C 1
ATOM 689 O O . GLN A 1 87 ? -0.290 -7.824 -4.150 1.00 94.12 87 GLN A O 1
ATOM 694 N N . LEU A 1 88 ? -1.427 -6.870 -5.838 1.00 93.69 88 LEU A N 1
ATOM 695 C CA . LEU A 1 88 ? -2.434 -6.237 -4.984 1.00 93.69 88 LEU A CA 1
ATOM 696 C C . LEU A 1 88 ? -3.359 -7.248 -4.307 1.00 93.69 88 LEU A C 1
ATOM 698 O O . LEU A 1 88 ? -3.645 -7.092 -3.123 1.00 93.69 88 LEU A O 1
ATOM 702 N N . ASP A 1 89 ? -3.796 -8.280 -5.022 1.00 94.81 89 ASP A N 1
ATOM 703 C CA . ASP A 1 89 ? -4.614 -9.356 -4.459 1.00 94.81 89 ASP A CA 1
ATOM 704 C C . ASP A 1 89 ? -3.855 -10.092 -3.343 1.00 94.81 89 ASP A C 1
ATOM 706 O O . ASP A 1 89 ? -4.346 -10.241 -2.219 1.00 94.81 89 ASP A O 1
ATOM 710 N N . ALA A 1 90 ? -2.584 -10.423 -3.597 1.00 93.12 90 ALA A N 1
ATOM 711 C CA . ALA A 1 90 ? -1.707 -11.021 -2.598 1.00 93.12 90 ALA A CA 1
ATOM 712 C C . ALA A 1 90 ? -1.534 -10.126 -1.357 1.00 93.12 90 ALA A C 1
ATOM 714 O O . ALA A 1 90 ? -1.542 -10.634 -0.231 1.00 93.12 90 ALA A O 1
ATOM 715 N N . LEU A 1 91 ? -1.408 -8.806 -1.535 1.00 91.50 91 LEU A N 1
ATOM 716 C CA . LEU A 1 91 ? -1.347 -7.852 -0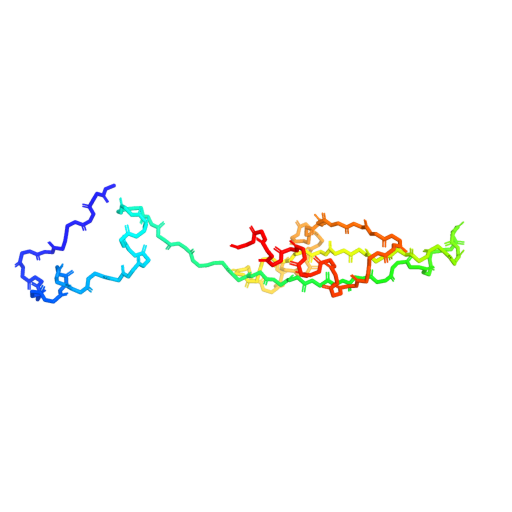.427 1.00 91.50 91 LEU A CA 1
ATOM 717 C C . LEU A 1 91 ? -2.670 -7.805 0.351 1.00 91.50 91 LEU A C 1
ATOM 719 O O . LEU A 1 91 ? -2.655 -7.891 1.578 1.00 91.50 91 LEU A O 1
ATOM 723 N N . SER A 1 92 ? -3.801 -7.700 -0.351 1.00 90.00 92 SER A N 1
ATOM 724 C CA . SER A 1 92 ? -5.128 -7.595 0.259 1.00 90.00 92 SER A CA 1
ATOM 725 C C . SER A 1 92 ? -5.501 -8.839 1.056 1.00 90.00 92 SER A C 1
ATOM 727 O O . SER A 1 92 ? -6.183 -8.718 2.064 1.00 90.00 92 SER A O 1
ATOM 729 N N . SER A 1 93 ? -5.049 -10.025 0.645 1.00 90.31 93 SER A N 1
ATOM 730 C CA . SER A 1 93 ? -5.297 -11.269 1.387 1.00 90.31 93 SER A CA 1
ATOM 731 C C . SER A 1 93 ? -4.613 -11.322 2.763 1.00 90.31 93 SER A C 1
ATOM 733 O O . SER A 1 93 ? -4.981 -12.134 3.610 1.00 90.31 93 SER A O 1
ATOM 735 N N . LYS A 1 94 ? -3.587 -10.486 2.976 1.00 75.94 94 LYS A N 1
ATOM 736 C CA . LYS A 1 94 ? -2.773 -10.433 4.201 1.00 75.94 94 LYS A CA 1
ATOM 737 C C . LYS A 1 94 ? -3.146 -9.273 5.130 1.00 75.94 94 LYS A C 1
ATOM 739 O O . LYS A 1 94 ? -2.589 -9.210 6.228 1.00 75.94 94 LYS A O 1
ATOM 744 N N . MET A 1 95 ? -4.005 -8.356 4.681 1.00 72.06 95 MET A N 1
ATOM 745 C CA . MET A 1 95 ? -4.526 -7.225 5.459 1.00 72.06 95 MET A CA 1
ATOM 746 C C . MET A 1 95 ? -5.844 -7.595 6.133 1.00 72.06 95 MET A C 1
ATOM 748 O O . MET A 1 95 ? -6.010 -7.192 7.305 1.00 72.06 95 MET A O 1
#

Foldseek 3Di:
DQPDDPPPDDPCCVVPPDPQCVVCVSPDDDDWDKDKDWDFPCPDPVRHRQTKIWIWIATPVDDPVVSPDPVRIGTDDIDSPDDPVNVVVVVVVVD

Radius of gyration: 21.01 Å; chains: 1; bounding box: 49×30×58 Å

Sequence (95 aa):
LMTTFTETAPSWTHEMRNPIRQAAGGRHAYTLFISPWCDDVSGNVSKQFNPHVNMYLANNSLPHQKLAQEFFVRFCSTSPHASSSEQLDALSSKM

pLDDT: mean 83.21, std 11.18, range [44.88, 94.81]

Organism: NCBI:txid1314782